Protein AF-A0A7S2BAJ9-F1 (afdb_monomer_lite)

Secondary structure (DSSP, 8-state):
-------GGGSTTGGGSTTHHHHHHHHHHHHHHHHHHS--S-----SS-SS--SS--TT-STTPBPSSPEEEEETTEEEEE--BHHHHHHHT-GGG---S---S----HHHHHTT-PPPPP-

Foldseek 3Di:
DDDDDDDCCVDPSNVVDPVVVVVVVVVVLVLLLCLQPPNDPDPDQDDADPPDPDDDPAPRGQAHWDPFWFFWDDPNDTDTDTGGNVRVSVCSHPVNNTHPDDDPASDDVVCVVVVNDDDDRD

pLDDT: mean 87.54, std 10.23, range [54.09, 95.69]

Organism: NCBI:txid3111310

Structure (mmCIF, N/CA/C/O backbone):
data_AF-A0A7S2BAJ9-F1
#
_entry.id   AF-A0A7S2BAJ9-F1
#
loop_
_atom_site.group_PDB
_atom_site.id
_atom_site.type_symbol
_atom_site.label_atom_id
_atom_site.label_alt_id
_atom_site.label_comp_id
_atom_site.label_asym_id
_atom_site.label_entity_id
_atom_site.label_seq_id
_atom_site.pdbx_PDB_ins_code
_atom_site.Cartn_x
_atom_site.Cartn_y
_atom_site.Cartn_z
_atom_site.occupancy
_atom_site.B_iso_or_equiv
_atom_site.auth_seq_id
_atom_site.auth_comp_id
_atom_site.auth_asym_id
_atom_site.auth_atom_id
_atom_site.pdbx_PDB_model_num
ATOM 1 N N . ASN A 1 1 ? 34.287 9.160 -20.455 1.00 71.25 1 ASN A N 1
ATOM 2 C CA . ASN A 1 1 ? 33.328 9.579 -19.415 1.00 71.25 1 ASN A CA 1
ATOM 3 C C . ASN A 1 1 ? 32.212 10.375 -20.045 1.00 71.25 1 ASN A C 1
ATOM 5 O O . ASN A 1 1 ? 32.395 11.551 -20.324 1.00 71.25 1 ASN A O 1
ATOM 9 N N . THR A 1 2 ? 31.093 9.719 -20.323 1.00 80.69 2 THR A N 1
ATOM 10 C CA . THR A 1 2 ? 29.851 10.385 -20.720 1.00 80.69 2 THR A CA 1
ATOM 11 C C . THR A 1 2 ? 29.178 10.897 -19.444 1.00 80.69 2 THR A C 1
ATOM 13 O O . THR A 1 2 ? 28.989 10.094 -18.529 1.00 80.69 2 THR A O 1
ATOM 16 N N . PRO A 1 3 ? 28.873 12.198 -19.314 1.00 82.88 3 PRO A N 1
ATOM 17 C CA . PRO A 1 3 ? 28.114 12.692 -18.171 1.00 82.88 3 PRO A CA 1
ATOM 18 C C . PRO A 1 3 ? 26.711 12.069 -18.179 1.00 82.88 3 PRO A C 1
ATOM 20 O O . PRO A 1 3 ? 26.071 12.007 -19.229 1.00 82.88 3 PRO A O 1
ATOM 23 N N . PHE A 1 4 ? 26.253 11.600 -17.019 1.00 85.31 4 PHE A N 1
ATOM 24 C CA . PHE A 1 4 ? 24.887 11.126 -16.806 1.00 85.31 4 PHE A CA 1
ATOM 25 C C . PHE A 1 4 ? 24.234 11.975 -15.714 1.00 85.31 4 PHE A C 1
ATOM 27 O O . PHE A 1 4 ? 24.912 12.416 -14.786 1.00 85.31 4 PHE A O 1
ATOM 34 N N . TRP A 1 5 ? 22.928 12.185 -15.836 1.00 83.94 5 TRP A N 1
ATOM 35 C CA . TRP A 1 5 ? 22.105 12.813 -14.809 1.00 83.94 5 TRP A CA 1
ATOM 36 C C . TRP A 1 5 ? 21.134 11.753 -14.286 1.00 83.94 5 TRP A C 1
ATOM 38 O O . TRP A 1 5 ? 20.483 11.104 -15.110 1.00 83.94 5 TRP A O 1
ATOM 48 N N . PRO A 1 6 ? 21.069 11.509 -12.968 1.00 87.44 6 PRO A N 1
ATOM 49 C CA . PRO A 1 6 ? 20.045 10.633 -12.417 1.00 87.44 6 PRO A CA 1
ATOM 50 C C . PRO A 1 6 ? 18.654 11.232 -12.672 1.00 87.44 6 PRO A C 1
ATOM 52 O O . PRO A 1 6 ? 18.493 12.449 -12.621 1.00 87.44 6 PRO A O 1
ATOM 55 N N . GLY A 1 7 ? 17.676 10.379 -12.988 1.00 89.00 7 GLY A N 1
ATOM 56 C CA . GLY A 1 7 ? 16.273 10.788 -13.110 1.00 89.00 7 GLY A CA 1
ATOM 57 C C . GLY A 1 7 ? 15.625 11.044 -11.747 1.00 89.00 7 GLY A C 1
ATOM 58 O O . GLY A 1 7 ? 16.164 10.637 -10.714 1.00 89.00 7 GLY A O 1
ATOM 59 N N . ASP A 1 8 ? 14.446 11.664 -11.750 1.00 92.19 8 ASP A N 1
ATOM 60 C CA . ASP A 1 8 ? 13.725 12.066 -10.536 1.00 92.19 8 ASP A CA 1
ATOM 61 C C . ASP A 1 8 ? 13.225 10.857 -9.718 1.00 92.19 8 ASP A C 1
ATOM 63 O O . ASP A 1 8 ? 13.039 10.973 -8.506 1.00 92.19 8 ASP A O 1
ATOM 67 N N . HIS A 1 9 ? 13.102 9.667 -10.326 1.00 92.50 9 HIS A N 1
ATOM 68 C CA . HIS A 1 9 ? 12.842 8.400 -9.623 1.00 92.50 9 HIS A CA 1
ATOM 69 C C . HIS A 1 9 ? 13.856 8.083 -8.519 1.00 92.50 9 HIS A C 1
ATOM 71 O O . HIS A 1 9 ? 13.534 7.304 -7.623 1.00 92.50 9 HIS A O 1
ATOM 77 N N . LEU A 1 10 ? 15.077 8.626 -8.588 1.00 90.44 10 LEU A N 1
ATOM 78 C CA . LEU A 1 10 ? 16.119 8.330 -7.605 1.00 90.44 10 LEU A CA 1
ATOM 79 C C . LEU A 1 10 ? 15.810 8.925 -6.222 1.00 90.44 10 LEU A C 1
ATOM 81 O O . LEU A 1 10 ? 16.302 8.419 -5.215 1.00 90.44 10 LEU A O 1
ATOM 85 N N . GLU A 1 11 ? 15.013 9.992 -6.162 1.00 89.06 11 GLU A N 1
ATOM 86 C CA . GLU A 1 11 ? 14.819 10.780 -4.946 1.00 89.06 11 GLU A CA 1
ATOM 87 C C . GLU A 1 11 ? 13.330 10.981 -4.605 1.00 89.06 11 GLU A C 1
ATOM 89 O O . GLU A 1 11 ? 12.416 10.414 -5.210 1.00 89.06 11 GLU A O 1
ATOM 94 N N . ALA A 1 12 ? 13.060 11.813 -3.597 1.00 89.56 12 ALA A N 1
ATOM 95 C CA . ALA A 1 12 ? 11.704 12.133 -3.147 1.00 89.56 12 ALA A CA 1
ATOM 96 C C . ALA A 1 12 ? 10.869 12.908 -4.191 1.00 89.56 12 ALA A C 1
ATOM 98 O O . ALA A 1 12 ? 9.663 13.066 -4.008 1.00 89.56 12 ALA A O 1
ATOM 99 N N . ALA A 1 13 ? 11.493 13.378 -5.278 1.00 93.00 13 ALA A N 1
ATOM 100 C CA . ALA A 1 13 ? 10.815 13.987 -6.422 1.00 93.00 13 ALA A CA 1
ATOM 101 C C . ALA A 1 13 ? 10.158 12.956 -7.360 1.00 93.00 13 ALA A C 1
ATOM 103 O O . ALA A 1 13 ? 9.417 13.347 -8.260 1.00 93.00 13 ALA A O 1
ATOM 104 N N . SER A 1 14 ? 10.358 11.656 -7.118 1.00 95.19 14 SER A N 1
ATOM 105 C CA . SER A 1 14 ? 9.813 10.565 -7.932 1.00 95.19 14 SER A CA 1
ATOM 106 C C . SER A 1 14 ? 8.313 10.652 -8.270 1.00 95.19 14 SER A C 1
ATOM 108 O O . SER A 1 14 ? 7.980 10.292 -9.400 1.00 95.19 14 SER A O 1
ATOM 110 N N . PRO A 1 15 ? 7.398 11.198 -7.431 1.00 94.94 15 PRO A N 1
ATOM 111 C CA . PRO A 1 15 ? 5.990 11.354 -7.817 1.00 94.94 15 PRO A CA 1
ATOM 112 C C . PRO A 1 15 ? 5.739 12.293 -9.008 1.00 94.94 15 PRO A C 1
ATOM 114 O O . PRO A 1 15 ? 4.637 12.287 -9.562 1.00 94.94 15 PRO A O 1
ATOM 117 N N . ALA A 1 16 ? 6.725 13.115 -9.395 1.00 94.38 16 ALA A N 1
ATOM 118 C CA . ALA A 1 16 ? 6.646 13.978 -10.573 1.00 94.38 16 ALA A CA 1
ATOM 119 C C . ALA A 1 16 ? 6.704 13.188 -11.890 1.00 94.38 16 ALA A C 1
ATOM 121 O O . ALA A 1 16 ? 6.195 13.654 -12.912 1.00 94.38 16 ALA A O 1
ATOM 122 N N . GLU A 1 17 ? 7.287 11.988 -11.880 1.00 94.31 17 GLU A N 1
ATOM 123 C CA . GLU A 1 17 ? 7.366 11.144 -13.064 1.00 94.31 17 GLU A CA 1
ATOM 124 C C . GLU A 1 17 ? 6.132 10.250 -13.213 1.00 94.31 17 GLU A C 1
ATOM 126 O O . GLU A 1 17 ? 5.634 9.647 -12.262 1.00 94.31 17 GLU A O 1
ATOM 131 N N . ALA A 1 18 ? 5.646 10.105 -14.448 1.00 94.81 18 ALA A N 1
ATOM 132 C CA . ALA A 1 18 ? 4.409 9.376 -14.719 1.00 94.81 18 ALA A CA 1
ATOM 133 C C . ALA A 1 18 ? 4.469 7.896 -14.303 1.00 94.81 18 ALA A C 1
ATOM 135 O O . ALA A 1 18 ? 3.446 7.352 -13.892 1.00 94.81 18 ALA A O 1
ATOM 136 N N . SER A 1 19 ? 5.638 7.244 -14.381 1.00 94.62 19 SER A N 1
ATOM 137 C CA . SER A 1 19 ? 5.778 5.827 -14.021 1.00 94.62 19 SER A CA 1
ATOM 138 C C . SER A 1 19 ? 5.760 5.554 -12.517 1.00 94.62 19 SER A C 1
ATOM 140 O O . SER A 1 19 ? 5.524 4.409 -12.142 1.00 94.62 19 SER A O 1
ATOM 142 N N . PHE A 1 20 ? 5.878 6.566 -11.654 1.00 95.38 20 PHE A N 1
ATOM 143 C CA . PHE A 1 20 ? 5.656 6.404 -10.214 1.00 95.38 20 PHE A CA 1
ATOM 144 C C . PHE A 1 20 ? 4.277 5.791 -9.924 1.00 95.38 20 PHE A C 1
ATOM 146 O O . PHE A 1 20 ? 4.133 4.834 -9.162 1.00 95.38 20 PHE A O 1
ATOM 153 N N . TRP A 1 21 ? 3.255 6.313 -10.599 1.00 94.06 21 TRP A N 1
ATOM 154 C CA . TRP A 1 21 ? 1.855 5.987 -10.352 1.00 94.06 21 TRP A CA 1
ATOM 155 C C . TRP A 1 21 ? 1.424 4.571 -10.757 1.00 94.06 21 TRP A C 1
ATOM 157 O O . TRP A 1 21 ? 0.524 4.064 -10.102 1.00 94.06 21 TRP A O 1
ATOM 167 N N . PRO A 1 22 ? 2.009 3.896 -11.767 1.00 94.81 22 PRO A N 1
ATOM 168 C CA . PRO A 1 22 ? 1.836 2.452 -11.964 1.00 94.81 22 PRO A CA 1
ATOM 169 C C . PRO A 1 22 ? 2.828 1.579 -11.170 1.00 94.81 22 PRO A C 1
ATOM 171 O O . PRO A 1 22 ? 2.500 0.433 -10.851 1.00 94.81 22 PRO A O 1
ATOM 174 N N . ILE A 1 23 ? 4.015 2.088 -10.810 1.00 95.44 23 ILE A N 1
ATOM 175 C CA . ILE A 1 23 ? 4.979 1.342 -9.980 1.00 95.44 23 ILE A CA 1
ATOM 176 C C . ILE A 1 23 ? 4.412 1.112 -8.573 1.00 95.44 23 ILE A C 1
ATOM 178 O O . ILE A 1 23 ? 4.398 -0.020 -8.094 1.00 95.44 23 ILE A O 1
ATOM 182 N N . HIS A 1 24 ? 3.892 2.148 -7.912 1.00 95.62 24 HIS A N 1
ATOM 183 C CA . HIS A 1 24 ? 3.443 2.040 -6.518 1.00 95.62 24 HIS A CA 1
ATOM 184 C C . HIS A 1 24 ? 2.241 1.097 -6.298 1.00 95.62 24 HIS A C 1
ATOM 186 O O . HIS A 1 24 ? 2.292 0.303 -5.359 1.00 95.62 24 HIS A O 1
ATOM 192 N N . PRO A 1 25 ? 1.209 1.066 -7.162 1.00 94.62 25 PRO A N 1
ATOM 193 C CA . PRO A 1 25 ? 0.180 0.027 -7.123 1.00 94.62 25 PRO A CA 1
ATOM 194 C C . PRO A 1 25 ? 0.727 -1.379 -7.383 1.00 94.62 25 PRO A C 1
ATOM 196 O O . PRO A 1 25 ? 0.213 -2.347 -6.836 1.00 94.62 25 PRO A O 1
ATOM 199 N N . SER A 1 26 ? 1.798 -1.525 -8.173 1.00 94.69 26 SER A N 1
ATOM 200 C CA . SER A 1 26 ? 2.444 -2.834 -8.355 1.00 94.69 26 SER A CA 1
ATOM 201 C C . SER A 1 26 ? 3.086 -3.328 -7.053 1.00 94.69 26 SER A C 1
ATOM 203 O O . SER A 1 26 ? 3.002 -4.514 -6.739 1.00 94.69 26 SER A O 1
ATOM 205 N N . ILE A 1 27 ? 3.670 -2.420 -6.262 1.00 95.12 27 ILE A N 1
ATOM 206 C CA . ILE A 1 27 ? 4.191 -2.730 -4.923 1.00 95.12 27 ILE A CA 1
ATOM 207 C C . ILE A 1 27 ? 3.058 -3.048 -3.940 1.00 95.12 27 ILE A C 1
ATOM 209 O O . ILE A 1 27 ? 3.160 -4.017 -3.191 1.00 95.12 27 ILE A O 1
ATOM 213 N N . ASP A 1 28 ? 1.960 -2.292 -3.963 1.00 95.12 28 ASP A N 1
ATOM 214 C CA . ASP A 1 28 ? 0.790 -2.579 -3.127 1.00 95.12 28 ASP A CA 1
ATOM 215 C C . ASP A 1 28 ? 0.163 -3.947 -3.464 1.00 95.12 28 ASP A C 1
ATOM 217 O O . ASP A 1 28 ? -0.105 -4.748 -2.568 1.00 95.12 28 ASP A O 1
ATOM 221 N N . ARG A 1 29 ? 0.050 -4.297 -4.751 1.00 94.81 29 ARG A N 1
ATOM 222 C CA . ARG A 1 29 ? -0.370 -5.636 -5.193 1.00 94.81 29 ARG A CA 1
ATOM 223 C C . ARG A 1 29 ? 0.547 -6.735 -4.652 1.00 94.81 29 ARG A C 1
ATOM 225 O O . ARG A 1 29 ? 0.0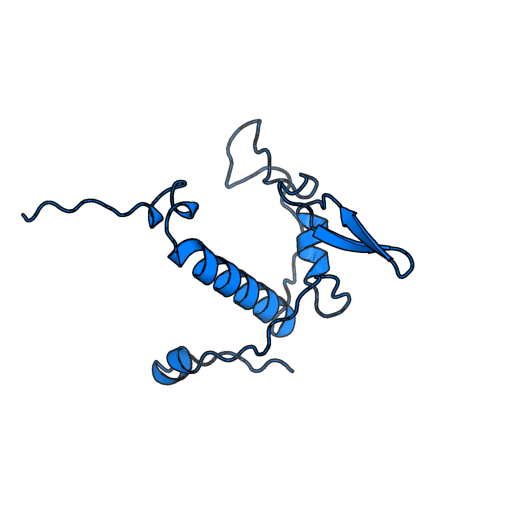54 -7.774 -4.220 1.00 94.81 29 ARG A O 1
ATOM 232 N N . LEU A 1 30 ? 1.864 -6.519 -4.632 1.00 93.81 30 LEU A N 1
ATOM 233 C CA . LEU A 1 30 ? 2.813 -7.467 -4.033 1.00 93.81 30 LEU A CA 1
ATOM 234 C C . LEU A 1 30 ? 2.636 -7.588 -2.511 1.00 93.81 30 LEU A C 1
ATOM 236 O O . LEU A 1 30 ? 2.759 -8.687 -1.969 1.00 93.81 30 LEU A O 1
ATOM 240 N N . LEU A 1 31 ? 2.313 -6.491 -1.820 1.00 93.69 31 LEU A N 1
ATOM 241 C CA . LEU A 1 31 ? 2.015 -6.509 -0.388 1.00 93.69 31 LEU A CA 1
ATOM 242 C C . LEU A 1 31 ? 0.733 -7.303 -0.088 1.00 93.69 31 LEU A C 1
ATOM 244 O O . LEU A 1 31 ? 0.745 -8.170 0.785 1.00 93.69 31 LEU A O 1
ATOM 248 N N . GLN A 1 32 ? -0.346 -7.071 -0.841 1.00 94.19 32 GLN A N 1
ATOM 249 C CA . GLN A 1 32 ? -1.592 -7.836 -0.698 1.00 94.19 32 GLN A CA 1
ATOM 250 C C . GLN A 1 32 ? -1.388 -9.321 -1.035 1.00 94.19 32 GLN A C 1
ATOM 252 O O . GLN A 1 32 ? -1.874 -10.194 -0.319 1.00 94.19 32 GLN A O 1
ATOM 257 N N . TYR A 1 33 ? -0.597 -9.624 -2.068 1.00 93.94 33 TYR A N 1
ATOM 258 C CA . TYR A 1 33 ? -0.197 -10.992 -2.394 1.00 93.94 33 TYR A CA 1
ATOM 259 C C . TYR A 1 33 ? 0.548 -11.670 -1.239 1.00 93.94 33 TYR A C 1
ATOM 261 O O . TYR A 1 33 ? 0.219 -12.797 -0.871 1.00 93.94 33 TYR A O 1
ATOM 269 N N . LYS A 1 34 ? 1.521 -10.982 -0.626 1.00 92.00 34 LYS A N 1
ATOM 270 C CA . LYS A 1 34 ? 2.256 -11.486 0.542 1.00 92.00 34 LYS A CA 1
ATOM 271 C C . LYS A 1 34 ? 1.300 -11.843 1.682 1.00 92.00 34 LYS A C 1
ATOM 273 O O . LYS A 1 34 ? 1.436 -12.924 2.246 1.00 92.00 34 LYS A O 1
ATOM 278 N N . GLU A 1 35 ? 0.323 -10.987 1.976 1.00 91.81 35 GLU A N 1
ATOM 279 C CA . GLU A 1 35 ? -0.711 -11.251 2.989 1.00 91.81 35 GLU A CA 1
ATOM 280 C C . GLU A 1 35 ? -1.616 -12.442 2.647 1.00 91.81 35 GLU A C 1
ATOM 282 O O . GLU A 1 35 ? -2.130 -13.089 3.554 1.00 91.81 35 GLU A O 1
ATOM 287 N N . LEU A 1 36 ? -1.805 -12.759 1.364 1.00 91.88 36 LEU A N 1
ATOM 288 C CA . LEU A 1 36 ? -2.590 -13.912 0.921 1.00 91.88 36 LEU A CA 1
ATOM 289 C C . LEU A 1 36 ? -1.818 -15.230 1.034 1.00 91.88 36 LEU A C 1
ATOM 291 O O . LEU A 1 36 ? -2.344 -16.208 1.560 1.00 91.88 36 LEU A O 1
ATOM 295 N N . VAL A 1 37 ? -0.578 -15.274 0.540 1.00 92.25 37 VAL A N 1
ATOM 296 C CA . VAL A 1 37 ? 0.170 -16.541 0.421 1.00 92.25 37 VAL A CA 1
ATOM 297 C C . VAL A 1 37 ? 1.021 -16.870 1.639 1.00 92.25 37 VAL A C 1
ATOM 299 O O . VAL A 1 37 ? 1.302 -18.035 1.912 1.00 92.25 37 VAL A O 1
ATOM 302 N N . ASN A 1 38 ? 1.500 -15.850 2.349 1.00 90.88 38 ASN A N 1
ATOM 303 C CA . ASN A 1 38 ? 2.387 -16.015 3.491 1.00 90.88 38 ASN A CA 1
ATOM 304 C C . ASN A 1 38 ? 2.274 -14.788 4.411 1.00 90.88 38 ASN A C 1
ATOM 306 O O . ASN A 1 38 ? 3.179 -13.945 4.399 1.00 90.88 38 ASN A O 1
ATOM 310 N N . PRO A 1 39 ? 1.177 -14.665 5.180 1.00 90.94 39 PRO A N 1
ATOM 311 C CA . PRO A 1 39 ? 0.913 -13.499 6.016 1.00 90.94 39 PRO A CA 1
ATOM 312 C C . PRO A 1 39 ? 2.075 -13.155 6.955 1.00 90.94 39 PRO A C 1
ATOM 314 O O . PRO A 1 39 ? 2.847 -14.026 7.367 1.00 90.94 39 PRO A O 1
ATOM 317 N N . PHE A 1 40 ? 2.198 -11.882 7.336 1.00 89.12 40 PHE A N 1
ATOM 318 C CA . PHE A 1 40 ? 3.178 -11.493 8.352 1.00 89.12 40 PHE A CA 1
ATOM 319 C C . PHE A 1 40 ? 2.839 -12.149 9.695 1.00 89.12 40 PHE A C 1
ATOM 321 O O . PHE A 1 40 ? 1.742 -11.975 10.225 1.00 89.12 40 PHE A O 1
ATOM 328 N N . THR A 1 41 ? 3.799 -12.883 10.259 1.00 91.62 41 THR A N 1
ATOM 329 C CA . THR A 1 41 ? 3.662 -13.521 11.578 1.00 91.62 41 THR A CA 1
ATOM 330 C C . THR A 1 41 ? 3.818 -12.526 12.721 1.00 91.62 41 THR A C 1
ATOM 332 O O . THR A 1 41 ? 3.252 -12.725 13.791 1.00 91.62 41 THR A O 1
ATOM 335 N N . ASP A 1 42 ? 4.592 -11.464 12.492 1.00 89.75 42 ASP A N 1
ATOM 336 C CA . ASP A 1 42 ? 4.748 -10.337 13.400 1.00 89.75 42 ASP A CA 1
ATOM 337 C C . ASP A 1 42 ? 4.199 -9.080 12.727 1.00 89.75 42 ASP A C 1
ATOM 339 O O . ASP A 1 42 ? 4.606 -8.722 11.621 1.00 89.75 42 ASP A O 1
ATOM 343 N N . ARG A 1 43 ? 3.242 -8.438 13.394 1.00 85.81 43 ARG A N 1
ATOM 344 C CA . ARG A 1 43 ? 2.605 -7.191 12.954 1.00 85.81 43 ARG A CA 1
ATOM 345 C C . ARG A 1 43 ? 2.859 -6.060 13.944 1.00 85.81 43 ARG A C 1
ATOM 347 O O . ARG A 1 43 ? 2.194 -5.028 13.873 1.00 85.81 43 ARG A O 1
ATOM 354 N N . ASN A 1 44 ? 3.780 -6.242 14.885 1.00 86.38 44 ASN A N 1
ATOM 355 C CA . ASN A 1 44 ? 4.130 -5.180 15.807 1.00 86.38 44 ASN A CA 1
ATOM 356 C C . ASN A 1 44 ? 4.758 -4.019 15.040 1.00 86.38 44 ASN A C 1
ATOM 358 O O . ASN A 1 44 ? 5.666 -4.192 14.228 1.00 86.38 44 ASN A O 1
ATOM 362 N N . TRP A 1 45 ? 4.263 -2.819 15.319 1.00 82.44 45 TRP A N 1
ATOM 363 C CA . TRP A 1 45 ? 4.908 -1.597 14.877 1.00 82.44 45 TRP A CA 1
ATOM 364 C C . TRP A 1 45 ? 5.979 -1.246 15.898 1.00 82.44 45 TRP A C 1
ATOM 366 O O . TRP A 1 45 ? 5.657 -0.943 17.048 1.00 82.44 45 TRP A O 1
ATOM 376 N N . THR A 1 46 ? 7.250 -1.322 15.516 1.00 73.75 46 THR A N 1
ATOM 377 C CA . THR A 1 46 ? 8.339 -1.015 16.444 1.00 73.75 46 THR A CA 1
ATOM 378 C C . THR A 1 46 ? 8.177 0.408 16.966 1.00 73.75 46 THR A C 1
ATOM 380 O O . THR A 1 46 ? 8.173 1.374 16.206 1.00 73.75 46 THR A O 1
ATOM 383 N N . THR A 1 47 ? 8.030 0.549 18.280 1.00 63.34 47 THR A N 1
ATOM 384 C CA . THR A 1 47 ? 8.035 1.854 18.938 1.00 63.34 47 THR A CA 1
ATOM 385 C C . THR A 1 47 ? 9.489 2.282 19.126 1.00 63.34 47 THR A C 1
ATOM 387 O O . THR A 1 47 ? 10.184 1.725 19.974 1.00 63.34 47 THR A O 1
ATOM 390 N N . GLY A 1 48 ? 9.953 3.241 18.324 1.00 57.81 48 GLY A N 1
ATOM 391 C CA . GLY A 1 48 ? 11.347 3.691 18.296 1.00 57.81 48 GLY A CA 1
ATOM 392 C C . GLY A 1 48 ? 12.026 3.248 17.006 1.00 57.81 48 GLY A C 1
ATOM 393 O O . GLY A 1 48 ? 12.426 2.095 16.858 1.00 57.81 48 GLY A O 1
ATOM 394 N N . ASP A 1 49 ? 12.109 4.164 16.048 1.00 54.09 49 ASP A N 1
ATOM 395 C CA . ASP A 1 49 ? 12.540 3.847 14.696 1.00 54.09 49 ASP A CA 1
ATOM 396 C C . ASP A 1 49 ? 14.033 3.497 14.626 1.00 54.09 49 ASP A C 1
ATOM 398 O O . ASP A 1 49 ? 14.905 4.326 14.879 1.00 54.09 49 ASP A O 1
ATOM 402 N N . ALA A 1 50 ? 14.346 2.286 14.163 1.00 55.72 50 ALA A N 1
ATOM 403 C CA . ALA A 1 50 ? 15.686 1.974 13.661 1.00 55.72 50 ALA A CA 1
ATOM 404 C C . ALA A 1 50 ? 15.992 2.720 12.340 1.00 55.72 50 ALA A C 1
ATOM 406 O O . ALA A 1 50 ? 17.154 2.908 11.994 1.00 55.72 50 ALA A O 1
ATOM 407 N N . VAL A 1 51 ? 14.950 3.146 11.609 1.00 58.97 51 VAL A N 1
ATOM 408 C CA . VAL A 1 51 ? 15.038 3.854 10.315 1.00 58.97 51 VAL A CA 1
ATOM 409 C C . VAL A 1 51 ? 15.106 5.379 10.488 1.00 58.97 51 VAL A C 1
ATOM 411 O O . VAL A 1 51 ? 15.678 6.076 9.657 1.00 58.97 51 VAL A O 1
ATOM 414 N N . CYS A 1 52 ? 14.569 5.903 11.588 1.00 60.97 52 CYS A N 1
ATOM 415 C CA . CYS A 1 52 ? 14.506 7.324 11.900 1.00 60.97 52 CYS A CA 1
ATOM 416 C C . CYS A 1 52 ? 15.148 7.572 13.271 1.00 60.97 52 CYS A C 1
ATOM 418 O O . CYS A 1 52 ? 14.523 7.571 14.327 1.00 60.97 52 CYS A O 1
ATOM 420 N N . THR A 1 53 ? 16.457 7.798 13.254 1.00 55.97 53 THR A N 1
ATOM 421 C CA . THR A 1 53 ? 17.222 8.165 14.446 1.00 55.97 53 THR A CA 1
ATOM 422 C C . THR A 1 53 ? 16.994 9.651 14.766 1.00 55.97 53 THR A C 1
ATOM 424 O O . THR A 1 53 ? 17.801 10.501 14.389 1.00 55.97 53 THR A O 1
ATOM 427 N N . GLY A 1 54 ? 15.871 9.999 15.407 1.00 60.66 54 GLY A N 1
ATOM 428 C CA . GLY A 1 54 ? 15.517 11.383 15.758 1.00 60.66 54 GLY A CA 1
ATOM 429 C C . GLY A 1 54 ? 14.163 11.522 16.469 1.00 60.66 54 GLY A C 1
ATOM 430 O O . GLY A 1 54 ? 13.428 10.556 16.615 1.00 60.66 54 GLY A O 1
ATOM 431 N N . SER A 1 55 ? 13.821 12.727 16.941 1.00 54.12 55 SER A N 1
ATOM 432 C CA . SER A 1 55 ? 12.637 12.960 17.794 1.00 54.12 55 SER A CA 1
ATOM 433 C C . SER A 1 55 ? 11.325 13.273 17.054 1.00 54.12 55 SER A C 1
ATOM 435 O O . SER A 1 55 ? 10.333 13.571 17.712 1.00 54.12 55 SER A O 1
ATOM 437 N N . ASN A 1 56 ? 11.284 13.239 15.714 1.00 65.31 56 ASN A N 1
ATOM 438 C CA . ASN A 1 56 ? 10.137 13.728 14.927 1.00 65.31 56 ASN A CA 1
ATOM 439 C C . ASN A 1 56 ? 9.858 12.897 13.656 1.00 65.31 56 ASN A C 1
ATOM 441 O O . ASN A 1 56 ? 9.773 13.442 12.557 1.00 65.31 56 ASN A O 1
ATOM 445 N N . CYS A 1 57 ? 9.686 11.585 13.794 1.00 72.19 57 CYS A N 1
ATOM 446 C CA . CYS A 1 57 ? 9.432 10.648 12.691 1.00 72.19 57 CYS A CA 1
ATOM 447 C C . CYS A 1 57 ? 7.960 10.654 12.237 1.00 72.19 57 CYS A C 1
ATOM 449 O O . CYS A 1 57 ? 7.280 9.633 12.199 1.00 72.19 57 CYS A O 1
ATOM 451 N N . LYS A 1 58 ? 7.428 11.848 11.957 1.00 79.38 58 LYS A N 1
ATOM 452 C CA . LYS A 1 58 ? 6.016 12.038 11.600 1.00 79.38 58 LYS A CA 1
ATOM 453 C C . LYS A 1 58 ? 5.680 11.289 10.311 1.00 79.38 58 LYS A C 1
ATOM 455 O O . LYS A 1 58 ? 6.385 11.432 9.318 1.00 79.38 58 LYS A O 1
ATOM 460 N N . GLY A 1 59 ? 4.574 10.556 10.327 1.00 83.06 59 GLY A N 1
ATOM 461 C CA . GLY A 1 59 ? 4.101 9.736 9.214 1.00 83.06 59 GLY A CA 1
ATOM 462 C C . GLY A 1 59 ? 4.602 8.290 9.252 1.00 83.06 59 GLY A C 1
ATOM 463 O O . GLY A 1 59 ? 4.119 7.483 8.463 1.00 83.06 59 GLY A O 1
ATOM 464 N N . HIS A 1 60 ? 5.519 7.945 10.162 1.00 84.19 60 HIS A N 1
ATOM 465 C CA . HIS A 1 60 ? 6.107 6.607 10.270 1.00 84.19 60 HIS A CA 1
ATOM 466 C C . HIS A 1 60 ? 5.643 5.821 11.498 1.00 84.19 60 HIS A C 1
ATOM 468 O O . HIS A 1 60 ? 6.055 4.677 11.658 1.00 84.19 60 HIS A O 1
ATOM 474 N N . HIS A 1 61 ? 4.786 6.377 12.357 1.00 84.50 61 HIS A N 1
ATOM 475 C CA . HIS A 1 61 ? 4.220 5.632 13.482 1.00 84.50 61 HIS A CA 1
ATOM 476 C C . HIS A 1 61 ? 2.911 4.937 13.092 1.00 84.50 61 HIS A C 1
ATOM 478 O O . HIS A 1 61 ? 2.196 5.395 12.202 1.00 84.50 61 HIS A O 1
ATOM 484 N N . ALA A 1 62 ? 2.555 3.869 13.813 1.00 88.38 62 ALA A N 1
ATOM 485 C CA . ALA A 1 62 ? 1.313 3.117 13.606 1.00 88.38 62 ALA A CA 1
ATOM 486 C C . ALA A 1 62 ? 0.068 4.011 13.565 1.00 88.38 62 ALA A C 1
ATOM 488 O O . ALA A 1 62 ? -0.773 3.857 12.686 1.00 88.38 62 ALA A O 1
ATOM 489 N N . TYR A 1 63 ? -0.014 4.958 14.503 1.00 90.94 63 TYR A N 1
ATOM 490 C CA . TYR A 1 63 ? -1.175 5.823 14.708 1.00 90.94 63 TYR A CA 1
ATOM 491 C C . TYR A 1 63 ? -1.074 7.177 13.995 1.00 90.94 63 TYR A C 1
ATOM 493 O O . TYR A 1 63 ? -1.939 8.032 14.185 1.00 90.94 63 TYR A O 1
ATOM 501 N N . ASP A 1 64 ? -0.032 7.398 13.187 1.00 90.56 64 ASP A N 1
ATOM 502 C CA . ASP A 1 64 ? 0.018 8.582 12.333 1.00 90.56 64 ASP A CA 1
ATOM 503 C C . ASP A 1 64 ? -1.048 8.459 11.240 1.00 90.56 64 ASP A C 1
ATOM 505 O O . ASP A 1 64 ? -1.212 7.401 10.629 1.00 90.56 64 ASP A O 1
ATOM 509 N N . LEU A 1 65 ? -1.783 9.548 11.011 1.00 94.00 65 LEU A N 1
ATOM 510 C CA . LEU A 1 65 ? -2.838 9.593 10.004 1.00 94.00 65 LEU A CA 1
ATOM 511 C C . LEU A 1 65 ? -2.248 9.699 8.598 1.00 94.00 65 LEU A C 1
ATOM 513 O O . LEU A 1 65 ? -1.281 10.428 8.358 1.00 94.00 65 LEU A O 1
ATOM 517 N N . SER A 1 66 ? -2.895 9.020 7.657 1.00 91.44 66 SER A N 1
ATOM 518 C CA . SER A 1 66 ? -2.613 9.130 6.235 1.00 91.44 66 SER A CA 1
ATOM 519 C C . SER A 1 66 ? -2.798 10.563 5.736 1.00 91.44 66 SER A C 1
ATOM 521 O O . SER A 1 66 ? -3.617 11.328 6.238 1.00 91.44 66 SER A O 1
ATOM 523 N N . TYR A 1 67 ? -2.062 10.938 4.691 1.00 90.38 67 TYR A N 1
ATOM 524 C CA . TYR A 1 67 ? -2.263 12.238 4.044 1.00 90.38 67 TYR A CA 1
ATOM 525 C C . TYR A 1 67 ? -3.529 12.274 3.172 1.00 90.38 67 TYR A C 1
ATOM 527 O O . TYR A 1 67 ? -4.181 13.310 3.043 1.00 90.38 67 TYR A O 1
ATOM 535 N N . PHE A 1 68 ? -3.888 11.141 2.564 1.00 90.38 68 PHE A N 1
ATOM 536 C CA . PHE A 1 68 ? -5.079 11.007 1.729 1.00 90.38 68 PHE A CA 1
ATOM 537 C C . PHE A 1 68 ? -6.214 10.333 2.495 1.00 90.38 68 PHE A C 1
ATOM 539 O O . PHE A 1 68 ? -5.981 9.457 3.329 1.00 90.38 68 PHE A O 1
ATOM 546 N N . HIS A 1 69 ? -7.445 10.726 2.173 1.00 93.56 69 HIS A N 1
ATOM 547 C CA . HIS A 1 69 ? -8.632 10.068 2.703 1.00 93.56 69 HIS A CA 1
ATOM 548 C C . HIS A 1 69 ? -8.803 8.691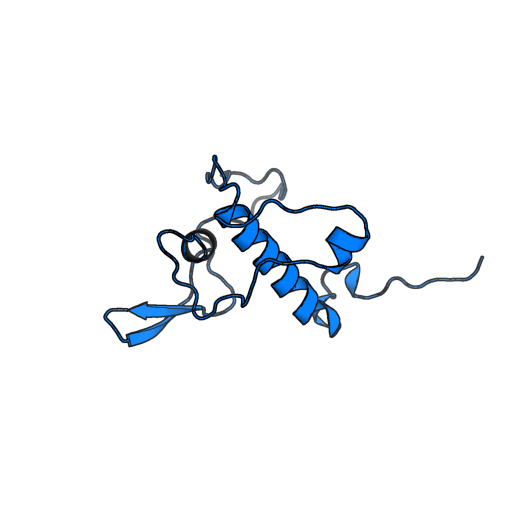 2.063 1.00 93.56 69 HIS A C 1
ATOM 550 O O . HIS A 1 69 ? -8.710 8.559 0.840 1.00 93.56 69 HIS A O 1
ATOM 556 N N . THR A 1 70 ? -9.152 7.708 2.883 1.00 91.75 70 THR A N 1
ATOM 557 C CA . THR A 1 70 ? -9.617 6.396 2.431 1.00 91.75 70 THR A CA 1
ATOM 558 C C . THR A 1 70 ? -11.142 6.388 2.425 1.00 91.75 70 THR A C 1
ATOM 560 O O . THR A 1 70 ? -11.777 6.962 3.312 1.00 91.75 70 THR A O 1
ATOM 563 N N . VAL A 1 71 ? -11.742 5.767 1.409 1.00 92.50 71 VAL A N 1
ATOM 564 C CA . VAL A 1 71 ? -13.189 5.532 1.369 1.00 92.50 71 VAL A CA 1
ATOM 565 C C . VAL A 1 71 ? -13.477 4.255 2.148 1.00 92.50 71 VAL A C 1
ATOM 567 O O . VAL A 1 71 ? -13.022 3.186 1.750 1.00 92.50 71 VAL A O 1
ATOM 570 N N . VAL A 1 72 ? -14.213 4.372 3.250 1.00 90.50 72 VAL A N 1
ATOM 571 C CA . VAL A 1 72 ? -14.544 3.257 4.147 1.00 90.50 72 VAL A CA 1
ATOM 572 C C . VAL A 1 72 ? -16.053 3.090 4.268 1.00 90.50 72 VAL A C 1
ATOM 574 O O . VAL A 1 72 ? -16.801 4.066 4.197 1.00 90.50 72 VAL A O 1
ATOM 577 N N . GLU A 1 73 ? -16.501 1.848 4.441 1.00 88.94 73 GLU A N 1
ATOM 578 C CA . GLU A 1 73 ? -17.904 1.547 4.720 1.00 88.94 73 GLU A CA 1
ATOM 579 C C . GLU A 1 73 ? -18.206 1.742 6.214 1.00 88.94 73 GLU A C 1
ATOM 581 O O . GLU A 1 73 ? -17.579 1.126 7.078 1.00 88.94 73 GLU A O 1
ATOM 586 N N . VAL A 1 74 ? -19.199 2.575 6.516 1.00 89.00 74 VAL A N 1
ATOM 587 C CA . VAL A 1 74 ? -19.735 2.825 7.854 1.00 89.00 74 VAL A CA 1
ATOM 588 C C . VAL A 1 74 ? -21.244 2.604 7.801 1.00 89.00 74 VAL A C 1
ATOM 590 O O . VAL A 1 74 ? -21.975 3.371 7.174 1.00 89.00 74 VAL A O 1
ATOM 593 N N . ASN A 1 75 ? -21.727 1.538 8.448 1.00 90.38 75 ASN A N 1
ATOM 594 C CA . ASN A 1 75 ? -23.155 1.202 8.536 1.00 90.38 75 ASN A CA 1
ATOM 595 C C . ASN A 1 75 ? -23.880 1.186 7.168 1.00 90.38 75 ASN A C 1
ATOM 597 O O . ASN A 1 75 ? -24.980 1.725 7.044 1.00 90.38 75 ASN A O 1
ATOM 601 N N . GLY A 1 76 ? -23.263 0.602 6.134 1.00 88.38 76 GLY A N 1
ATOM 602 C CA . GLY A 1 76 ? -23.833 0.543 4.783 1.00 88.38 76 GLY A CA 1
ATOM 603 C C . GLY A 1 76 ? -23.723 1.836 3.965 1.00 88.38 76 GLY A C 1
ATOM 604 O O . GLY A 1 76 ? -24.314 1.927 2.889 1.00 88.38 76 GLY A O 1
ATOM 605 N N . THR A 1 77 ? -22.982 2.839 4.444 1.00 91.19 77 THR A N 1
ATOM 606 C CA . THR A 1 77 ? -22.677 4.074 3.702 1.00 91.19 77 THR A CA 1
ATOM 607 C C . THR A 1 77 ? -21.174 4.235 3.507 1.00 91.19 77 THR A C 1
ATOM 609 O O . THR A 1 77 ? -20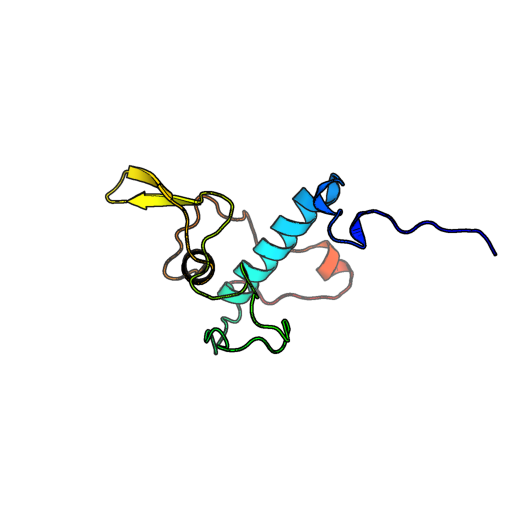.396 3.757 4.323 1.00 91.19 77 THR A O 1
ATOM 612 N N . TYR A 1 78 ? -20.749 4.881 2.418 1.00 91.44 78 TYR A N 1
ATOM 613 C CA . TYR A 1 78 ? -19.329 5.097 2.126 1.00 91.44 78 TYR A CA 1
ATOM 614 C C . TYR A 1 78 ? -18.919 6.524 2.468 1.00 91.44 78 TYR A C 1
ATOM 616 O O . TYR A 1 78 ? -19.426 7.485 1.886 1.00 91.44 78 TYR A O 1
ATOM 624 N N . GLU A 1 79 ? -17.965 6.652 3.383 1.00 93.81 79 GLU A N 1
ATOM 625 C CA . GLU A 1 79 ? -17.481 7.931 3.893 1.00 93.81 79 GLU A CA 1
ATOM 626 C C . GLU A 1 79 ? -15.969 8.067 3.691 1.00 93.81 79 GLU A C 1
ATOM 628 O O . GLU A 1 79 ? -15.238 7.080 3.609 1.00 93.81 79 GLU A O 1
ATOM 633 N N . LYS A 1 80 ? -15.482 9.310 3.608 1.00 94.19 80 LYS A N 1
ATOM 634 C CA . LYS A 1 80 ? -14.049 9.613 3.507 1.00 94.19 80 LYS A CA 1
ATOM 635 C C . LYS A 1 80 ? -13.476 9.826 4.901 1.00 94.19 80 LYS A C 1
ATOM 637 O O . LYS A 1 80 ? -13.850 10.790 5.561 1.00 94.19 80 LYS A O 1
ATOM 642 N N . HIS A 1 81 ? -12.530 8.984 5.300 1.00 93.69 81 HIS A N 1
ATOM 643 C CA . HIS A 1 81 ? -11.867 9.059 6.601 1.00 93.69 81 HIS A CA 1
ATOM 644 C C . HIS A 1 81 ? -10.350 9.123 6.437 1.00 93.69 81 HIS A C 1
ATOM 646 O O . HIS A 1 81 ? -9.782 8.516 5.526 1.00 93.69 81 HIS A O 1
ATOM 652 N N . TYR A 1 82 ? -9.690 9.869 7.319 1.00 95.50 82 TYR A N 1
ATOM 653 C CA . TYR A 1 82 ? -8.260 9.691 7.549 1.00 95.50 82 TYR A CA 1
ATOM 654 C C . TYR A 1 82 ? -8.079 8.428 8.377 1.00 95.50 82 TYR A C 1
ATOM 656 O O . TYR A 1 82 ? -8.674 8.315 9.445 1.00 95.50 82 TYR A O 1
ATOM 664 N N . LEU A 1 83 ? -7.281 7.495 7.872 1.00 94.31 83 LEU A N 1
ATOM 665 C CA . LEU A 1 83 ? -6.954 6.271 8.586 1.00 94.31 83 LEU A CA 1
ATOM 666 C C . LEU A 1 83 ? -5.521 6.356 9.082 1.00 94.31 83 LEU A C 1
ATOM 668 O O . LEU A 1 83 ? -4.664 6.976 8.452 1.00 94.31 83 LEU A O 1
ATOM 672 N N . THR A 1 84 ? -5.259 5.722 10.208 1.00 94.31 84 THR A N 1
ATOM 673 C CA . THR A 1 84 ? -3.901 5.495 10.682 1.00 94.31 84 THR A CA 1
ATOM 674 C C . THR A 1 84 ? -3.159 4.517 9.768 1.00 94.31 84 THR A C 1
ATOM 676 O O . THR A 1 84 ? -3.771 3.711 9.059 1.00 94.31 84 THR A O 1
ATOM 679 N N . ASN A 1 85 ? -1.826 4.557 9.789 1.00 91.94 85 ASN A N 1
ATOM 680 C CA . ASN A 1 85 ? -1.006 3.592 9.054 1.00 91.94 85 ASN A CA 1
ATOM 681 C C . ASN A 1 85 ? -1.356 2.136 9.411 1.00 91.94 85 ASN A C 1
ATOM 683 O O . ASN A 1 85 ? -1.412 1.269 8.535 1.00 91.94 85 ASN A O 1
ATOM 687 N N . GLU A 1 86 ? -1.619 1.867 10.691 1.00 92.19 86 GLU A N 1
ATOM 688 C CA . GLU A 1 86 ? -2.061 0.555 11.159 1.00 92.19 86 GLU A CA 1
ATOM 689 C C . GLU A 1 86 ? -3.437 0.169 10.603 1.00 92.19 86 GLU A C 1
ATOM 691 O O . GLU A 1 86 ? -3.599 -0.951 10.116 1.00 92.19 86 GLU A O 1
ATOM 696 N N . GLU A 1 87 ? -4.410 1.081 10.609 1.00 93.62 87 GLU A N 1
ATOM 697 C CA . GLU A 1 87 ? -5.744 0.811 10.061 1.00 93.62 87 GLU A CA 1
ATOM 698 C C . GLU A 1 87 ? -5.701 0.505 8.560 1.00 93.62 87 GLU A C 1
ATOM 700 O O . GLU A 1 87 ? -6.383 -0.417 8.116 1.00 93.62 87 GLU A O 1
ATOM 705 N N . ILE A 1 88 ? -4.876 1.216 7.780 1.00 92.81 88 ILE A N 1
ATOM 706 C CA . ILE A 1 88 ? -4.695 0.931 6.346 1.00 92.81 88 ILE A CA 1
ATOM 707 C 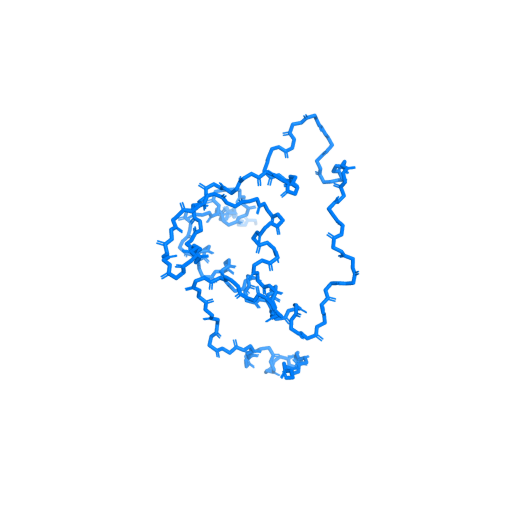C . ILE A 1 88 ? -4.067 -0.453 6.147 1.00 92.81 88 ILE A C 1
ATOM 709 O O . ILE A 1 88 ? -4.569 -1.257 5.360 1.00 92.81 88 ILE A O 1
ATOM 713 N N . ARG A 1 89 ? -3.000 -0.768 6.893 1.00 91.38 89 ARG A N 1
ATOM 714 C CA . ARG A 1 89 ? -2.346 -2.087 6.857 1.00 91.38 89 ARG A CA 1
ATOM 715 C C . ARG A 1 89 ? -3.312 -3.215 7.231 1.00 91.38 89 ARG A C 1
ATOM 717 O O . ARG A 1 89 ? -3.215 -4.326 6.714 1.00 91.38 89 ARG A O 1
ATOM 724 N N . ASP A 1 90 ? -4.232 -2.969 8.151 1.00 92.12 90 ASP A N 1
ATOM 725 C CA . ASP A 1 90 ? -5.202 -3.978 8.565 1.00 92.12 90 ASP A CA 1
ATOM 726 C C . ASP A 1 90 ? -6.408 -4.068 7.615 1.00 92.12 90 ASP A C 1
ATOM 728 O O . ASP A 1 90 ? -7.012 -5.139 7.500 1.00 92.12 90 ASP A O 1
ATOM 732 N N . ALA A 1 91 ? -6.717 -2.993 6.881 1.00 92.38 91 ALA A N 1
ATOM 733 C CA . ALA A 1 91 ? -7.765 -2.955 5.863 1.00 92.38 91 ALA A CA 1
ATOM 734 C C . ALA A 1 91 ? -7.433 -3.786 4.612 1.00 92.38 91 ALA A C 1
ATOM 736 O O . ALA A 1 91 ? -8.352 -4.285 3.963 1.00 92.38 91 ALA A O 1
ATOM 737 N N . ILE A 1 92 ? -6.150 -3.997 4.299 1.00 91.44 92 ILE A N 1
ATOM 738 C CA . ILE A 1 92 ? -5.726 -4.871 3.190 1.00 91.44 92 ILE A CA 1
ATOM 739 C C . ILE A 1 92 ? -5.769 -6.368 3.539 1.00 91.44 92 ILE A C 1
ATOM 741 O O . ILE A 1 92 ? -5.515 -7.206 2.673 1.00 91.44 92 ILE A O 1
ATOM 745 N N . ARG A 1 93 ? -6.066 -6.742 4.794 1.00 91.06 93 ARG A N 1
ATOM 746 C CA . ARG A 1 93 ? -6.051 -8.154 5.203 1.00 91.06 93 ARG A CA 1
ATOM 747 C C . ARG A 1 93 ? -7.140 -8.948 4.480 1.00 91.06 93 ARG A C 1
ATOM 749 O O . ARG A 1 93 ? -8.303 -8.558 4.565 1.00 91.06 93 ARG A O 1
ATOM 756 N N . PRO A 1 94 ? -6.824 -10.122 3.910 1.00 88.06 94 PRO A N 1
ATOM 757 C CA . PRO A 1 94 ? -7.810 -10.942 3.204 1.00 88.06 94 PRO A CA 1
ATOM 758 C C . PRO A 1 94 ? -9.019 -11.346 4.059 1.00 88.06 94 PRO A C 1
ATOM 760 O O . PRO A 1 94 ? -10.148 -11.365 3.580 1.00 88.06 94 PRO A O 1
ATOM 763 N N . SER A 1 95 ? -8.804 -11.629 5.348 1.00 86.50 95 SER A N 1
ATOM 764 C CA . SER A 1 95 ? -9.859 -12.074 6.271 1.00 86.50 95 SER A CA 1
ATOM 765 C C . SER A 1 95 ? -10.844 -10.975 6.677 1.00 86.50 95 SER A C 1
ATOM 767 O O . SER A 1 95 ? -11.948 -11.275 7.126 1.00 86.50 95 SER A O 1
ATOM 769 N N . THR A 1 96 ? -10.450 -9.707 6.554 1.00 87.94 96 THR A N 1
ATOM 770 C CA . THR A 1 96 ? -11.260 -8.541 6.929 1.00 87.94 96 THR A CA 1
ATOM 771 C C . THR A 1 96 ? -11.063 -7.421 5.916 1.00 87.94 96 THR A C 1
ATOM 773 O O . THR A 1 96 ? -10.793 -6.284 6.305 1.00 87.94 96 THR A O 1
ATOM 776 N N . TYR A 1 97 ? -11.119 -7.760 4.629 1.00 91.00 97 TYR A N 1
ATOM 777 C CA . TYR A 1 97 ? -10.754 -6.843 3.558 1.00 91.00 97 TYR A CA 1
ATOM 778 C C . TYR A 1 97 ? -11.709 -5.647 3.513 1.00 91.00 97 TYR A C 1
ATOM 780 O O . TYR A 1 97 ? -12.928 -5.817 3.489 1.00 91.00 97 TYR A O 1
ATOM 788 N N . ARG A 1 98 ? -11.153 -4.434 3.553 1.00 91.12 98 ARG A N 1
ATOM 789 C CA . ARG A 1 98 ? -11.896 -3.167 3.703 1.00 91.12 98 ARG A CA 1
ATOM 790 C C . ARG A 1 98 ? -11.463 -2.084 2.718 1.00 91.12 98 ARG A C 1
ATOM 792 O O . ARG A 1 98 ? -11.943 -0.957 2.814 1.00 91.12 98 ARG A O 1
ATOM 799 N N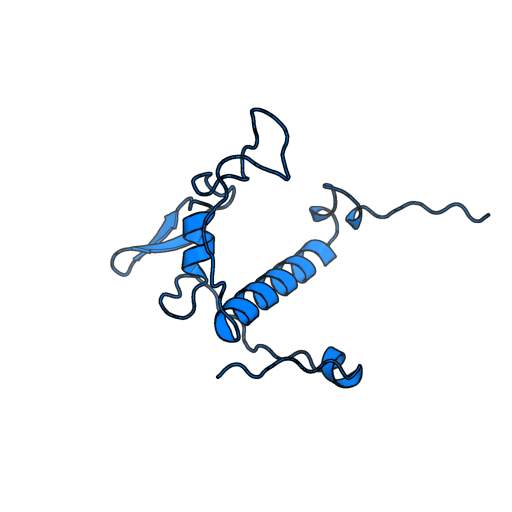 . MET A 1 99 ? -10.568 -2.399 1.784 1.00 90.19 99 MET A N 1
ATOM 800 C CA . MET A 1 99 ? -10.200 -1.454 0.732 1.00 90.19 99 MET A CA 1
ATOM 801 C C . MET A 1 99 ? -11.354 -1.270 -0.257 1.00 90.19 99 MET A C 1
ATOM 803 O O . MET A 1 99 ? -12.127 -2.188 -0.519 1.00 90.19 99 MET A O 1
ATOM 807 N N . SER A 1 100 ? -11.443 -0.084 -0.857 1.00 89.50 100 SER A N 1
ATOM 808 C CA . SER A 1 100 ? -12.462 0.250 -1.861 1.00 89.50 100 SER A CA 1
ATOM 809 C C . SER A 1 100 ? -12.135 -0.258 -3.275 1.00 89.50 100 SER A C 1
ATOM 811 O O . SER A 1 100 ? -12.756 0.173 -4.244 1.00 89.50 100 SER A O 1
ATOM 813 N N . TYR A 1 101 ? -11.110 -1.093 -3.415 1.00 91.00 101 TYR A N 1
ATOM 814 C CA . TYR A 1 101 ? -10.638 -1.662 -4.674 1.00 91.00 101 TYR A CA 1
ATOM 815 C C . TYR A 1 101 ? -10.170 -3.092 -4.428 1.00 91.00 101 TYR A C 1
ATOM 817 O O . TYR A 1 101 ? -9.886 -3.447 -3.294 1.00 91.00 101 TYR A O 1
ATOM 825 N N . ILE A 1 102 ? -10.066 -3.889 -5.487 1.00 92.00 102 ILE A N 1
ATOM 826 C CA . ILE A 1 102 ? -9.455 -5.218 -5.467 1.00 92.00 102 ILE A CA 1
ATOM 827 C C . ILE A 1 102 ? -8.599 -5.364 -6.727 1.00 92.00 102 ILE A C 1
ATOM 829 O O . ILE A 1 102 ? -8.943 -4.805 -7.772 1.00 92.00 102 ILE A O 1
ATOM 833 N N . TYR A 1 103 ? -7.479 -6.078 -6.637 1.00 93.31 103 TYR A N 1
ATOM 834 C CA . TYR A 1 103 ? -6.700 -6.427 -7.823 1.00 93.31 103 TYR A CA 1
ATOM 835 C C . TYR A 1 103 ? -7.344 -7.599 -8.560 1.00 93.31 103 TYR A C 1
ATOM 837 O O . TYR A 1 103 ? -7.832 -8.536 -7.938 1.00 93.31 103 TYR A O 1
ATOM 845 N N . ASP A 1 104 ? -7.309 -7.541 -9.889 1.00 92.44 104 ASP A N 1
ATOM 846 C CA . ASP A 1 104 ? -7.914 -8.549 -10.765 1.00 92.44 104 ASP A CA 1
ATOM 847 C C . ASP A 1 104 ? -7.321 -9.955 -10.564 1.00 92.44 104 ASP A C 1
ATOM 849 O O . ASP A 1 104 ? -8.046 -10.938 -10.456 1.00 92.44 104 ASP A O 1
ATOM 853 N N . ASN A 1 105 ? -5.993 -10.050 -10.473 1.00 91.25 105 ASN A N 1
ATOM 854 C CA . ASN A 1 105 ? -5.276 -11.308 -10.275 1.00 91.25 105 ASN A CA 1
ATOM 855 C C . ASN A 1 105 ? -3.939 -11.073 -9.558 1.00 91.25 105 ASN A C 1
ATOM 857 O O . ASN A 1 105 ? -3.492 -9.932 -9.406 1.00 91.25 105 ASN A O 1
ATOM 861 N N . PHE A 1 106 ? -3.249 -12.152 -9.188 1.00 92.25 106 PHE A N 1
ATOM 862 C CA . PHE A 1 106 ? -1.892 -12.134 -8.627 1.00 92.25 106 PHE A CA 1
ATOM 863 C C . PHE A 1 106 ? -0.923 -12.974 -9.475 1.00 92.25 106 PHE A C 1
ATOM 865 O O . PHE A 1 106 ? -0.137 -13.756 -8.949 1.00 92.25 106 PHE A O 1
ATOM 872 N N . ASP A 1 107 ? -0.993 -12.791 -10.798 1.00 90.44 107 ASP A N 1
ATOM 873 C CA . ASP A 1 107 ? -0.105 -13.419 -11.773 1.00 90.44 107 ASP A CA 1
ATOM 874 C C . ASP A 1 107 ? 0.928 -12.424 -12.332 1.00 90.44 107 ASP A C 1
ATOM 876 O O . ASP A 1 107 ? 0.620 -11.258 -12.621 1.00 90.44 107 ASP A O 1
ATOM 880 N N . TRP A 1 108 ? 2.159 -12.904 -12.536 1.00 91.31 108 TR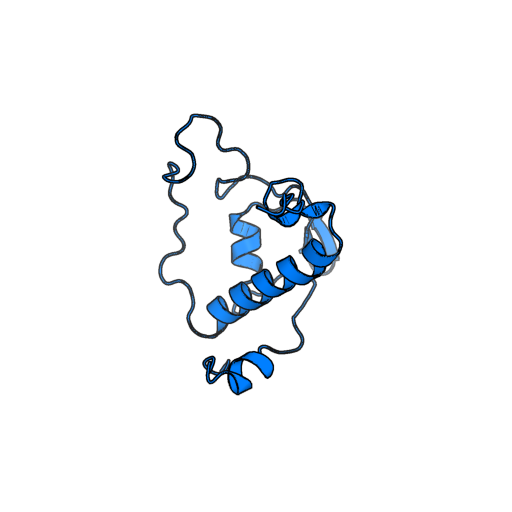P A N 1
ATOM 881 C CA . TRP A 1 108 ? 3.249 -12.165 -13.186 1.00 91.31 108 TRP A CA 1
ATOM 882 C C . TRP A 1 108 ? 3.904 -13.029 -14.275 1.00 91.31 108 TRP A C 1
ATOM 884 O O . TRP A 1 108 ? 4.969 -13.603 -14.043 1.00 91.31 108 TRP A O 1
ATOM 894 N N . PRO A 1 109 ? 3.298 -13.135 -15.475 1.00 92.38 109 PRO A N 1
ATOM 895 C CA . PRO A 1 109 ? 3.809 -13.999 -16.544 1.00 92.38 109 PRO A CA 1
ATOM 896 C C . PRO A 1 109 ? 5.265 -13.707 -16.927 1.00 92.38 109 PRO A C 1
ATOM 898 O O . PRO A 1 109 ? 6.050 -14.631 -17.091 1.00 92.38 109 PRO A O 1
ATOM 901 N N . HIS A 1 110 ? 5.658 -12.430 -16.953 1.00 92.38 110 HIS A N 1
ATOM 902 C CA . HIS A 1 110 ? 7.040 -12.039 -17.244 1.00 92.38 110 HIS A CA 1
ATOM 903 C C . HIS A 1 110 ? 8.048 -12.579 -16.215 1.00 92.38 110 HIS A C 1
ATOM 905 O O . HIS A 1 110 ? 9.173 -12.890 -16.581 1.00 92.38 110 HIS A O 1
ATOM 911 N N . CYS A 1 111 ? 7.660 -12.731 -14.943 1.00 92.25 111 CYS A N 1
ATOM 912 C CA . CYS A 1 111 ? 8.519 -13.354 -13.934 1.00 92.25 111 CYS A CA 1
ATOM 913 C C . CYS A 1 111 ? 8.654 -14.862 -14.174 1.00 92.25 111 CYS A C 1
ATOM 915 O O . CYS A 1 111 ? 9.741 -15.413 -14.011 1.00 92.25 111 CYS A O 1
ATOM 917 N N . ILE A 1 112 ? 7.573 -15.524 -14.597 1.00 92.75 112 ILE A N 1
ATOM 918 C CA . ILE A 1 112 ? 7.580 -16.954 -14.937 1.00 92.75 112 ILE A CA 1
ATOM 919 C C . ILE A 1 112 ? 8.513 -17.209 -16.125 1.00 92.75 112 ILE A C 1
ATOM 921 O O . ILE A 1 112 ? 9.292 -18.162 -16.090 1.00 92.75 112 ILE A O 1
ATOM 925 N N . ASP A 1 113 ? 8.490 -16.331 -17.129 1.00 94.62 113 ASP A N 1
ATOM 926 C CA . ASP A 1 113 ? 9.387 -16.395 -18.289 1.00 94.62 113 ASP A CA 1
ATOM 927 C C . ASP A 1 113 ? 10.871 -16.265 -17.887 1.00 94.62 113 ASP A C 1
ATOM 929 O O . ASP A 1 113 ? 11.746 -16.847 -18.529 1.00 94.62 113 ASP A O 1
ATOM 933 N N . GLU A 1 114 ? 11.159 -15.572 -16.781 1.00 95.69 114 GLU A N 1
ATOM 934 C CA . GLU A 1 114 ? 12.492 -15.474 -16.164 1.00 95.69 114 GLU A CA 1
ATOM 935 C C . GLU A 1 114 ? 12.803 -16.623 -15.180 1.00 95.69 114 GLU A C 1
ATOM 937 O O . GLU A 1 114 ? 13.856 -16.644 -14.540 1.00 95.69 114 GLU A O 1
ATOM 942 N N . GLY A 1 115 ? 11.906 -17.607 -15.048 1.00 95.00 115 GLY A N 1
ATOM 943 C CA . GLY A 1 115 ? 12.046 -18.746 -14.137 1.00 95.00 115 GLY A CA 1
ATOM 944 C C . GLY A 1 115 ? 11.711 -18.436 -12.673 1.00 95.00 115 GLY A C 1
ATOM 945 O O . GLY A 1 115 ? 11.931 -19.280 -11.799 1.00 95.00 115 GLY A O 1
ATOM 946 N N . ILE A 1 116 ? 11.166 -17.252 -12.388 1.00 92.75 116 ILE A N 1
ATOM 947 C CA . ILE A 1 116 ? 10.753 -16.818 -11.052 1.00 92.75 116 ILE A CA 1
ATOM 948 C C . ILE A 1 116 ? 9.290 -17.209 -10.841 1.00 92.75 116 ILE A C 1
ATOM 950 O O . ILE A 1 116 ? 8.365 -16.587 -11.363 1.00 92.75 116 ILE A O 1
ATOM 954 N N . ASN A 1 117 ? 9.083 -18.248 -10.035 1.00 89.94 117 ASN A N 1
ATOM 955 C CA . ASN A 1 117 ? 7.758 -18.783 -9.749 1.00 89.94 117 ASN A CA 1
ATOM 956 C C . ASN A 1 117 ? 7.252 -18.293 -8.392 1.00 89.94 117 ASN A C 1
ATOM 958 O O . ASN A 1 117 ? 7.858 -18.558 -7.352 1.00 89.94 117 ASN A O 1
ATOM 962 N N . PHE A 1 118 ? 6.113 -17.612 -8.416 1.00 86.50 118 PHE A N 1
ATOM 963 C CA . PHE A 1 118 ? 5.405 -17.160 -7.227 1.00 86.50 118 PHE A CA 1
ATOM 964 C C . PHE A 1 118 ? 4.448 -18.268 -6.752 1.00 86.50 118 PHE A C 1
ATOM 966 O O . PHE A 1 118 ? 3.767 -18.872 -7.585 1.00 86.50 118 PHE A O 1
ATOM 973 N N . PRO A 1 119 ? 4.377 -18.572 -5.441 1.00 85.25 119 PRO A N 1
ATOM 974 C CA . PRO A 1 119 ? 3.342 -19.448 -4.897 1.00 85.25 119 PRO A CA 1
ATOM 975 C C . PRO A 1 119 ? 1.930 -19.037 -5.333 1.00 85.25 119 PRO A C 1
ATOM 977 O O . PRO A 1 119 ? 1.598 -17.854 -5.373 1.00 85.25 119 PRO A O 1
ATOM 980 N N . SER A 1 120 ? 1.072 -20.006 -5.626 1.00 76.88 120 SER A N 1
ATOM 981 C CA . SER A 1 120 ? -0.330 -19.731 -5.944 1.00 76.88 120 SER A CA 1
ATOM 982 C C . SER A 1 120 ? -1.049 -19.141 -4.727 1.00 76.88 120 SER A C 1
ATOM 984 O O . SER A 1 120 ? -0.838 -19.601 -3.602 1.00 76.88 120 SER A O 1
ATOM 986 N N . VAL A 1 121 ? -1.927 -18.164 -4.953 1.00 76.12 121 VAL A N 1
ATOM 987 C CA . VAL A 1 121 ? -2.945 -17.784 -3.962 1.00 76.12 121 VAL A CA 1
ATOM 988 C C . VAL A 1 121 ? -3.929 -18.954 -3.841 1.00 76.12 121 VAL A C 1
ATOM 990 O O . VAL A 1 121 ? -4.393 -19.450 -4.868 1.00 76.12 121 VAL A O 1
ATOM 993 N N . GLN A 1 122 ? -4.166 -19.443 -2.617 1.00 60.50 122 GLN A N 1
ATOM 994 C CA . GLN A 1 122 ? -5.111 -20.538 -2.340 1.00 60.50 122 GLN A CA 1
ATOM 995 C C . GLN A 1 122 ? -6.558 -20.056 -2.305 1.00 60.50 122 GLN A C 1
ATOM 997 O O . GLN A 1 122 ? -6.788 -18.932 -1.805 1.00 60.50 122 GLN A O 1
#

Radius of gyration: 17.93 Å; chains: 1; bounding box: 57×34×40 Å

Sequence (122 aa):
NTPFWPGDHLEAASPAEASFWPIHPSIDRLLQYKELVNPFTDRNWTTGDAVCTGSNCKGHHAYDLSYFHTVVEVNGTYEKHYLTNEEIRDAIRPSTYRMSYIYDNFDWPHCIDEGINFPSVQ